Protein AF-A0A3S9MHZ7-F1 (afdb_monomer_lite)

Structure (mmCIF, N/CA/C/O backbone):
data_AF-A0A3S9MHZ7-F1
#
_entry.id   AF-A0A3S9MHZ7-F1
#
loop_
_atom_site.group_PDB
_atom_site.id
_atom_site.type_symbol
_atom_site.label_atom_id
_atom_site.label_alt_id
_atom_site.label_comp_id
_atom_site.label_asym_id
_atom_site.label_entity_id
_atom_site.label_seq_id
_atom_site.pdbx_PDB_ins_code
_atom_site.Cartn_x
_atom_site.Cartn_y
_atom_site.Cartn_z
_atom_site.occupancy
_atom_site.B_iso_or_equiv
_atom_site.auth_seq_id
_atom_site.auth_comp_id
_atom_site.auth_asym_id
_atom_site.auth_atom_id
_atom_site.pdbx_PDB_model_num
ATOM 1 N N . MET A 1 1 ? 27.983 11.071 -11.891 1.00 39.84 1 MET A N 1
ATOM 2 C CA . MET A 1 1 ? 26.564 10.908 -12.270 1.00 39.84 1 MET A CA 1
ATOM 3 C C . MET A 1 1 ? 26.144 9.526 -11.784 1.00 39.84 1 MET A C 1
ATOM 5 O O . MET A 1 1 ? 26.818 8.572 -12.148 1.00 39.84 1 MET A O 1
ATOM 9 N N . ASN A 1 2 ? 25.164 9.414 -10.882 1.00 42.16 2 ASN A N 1
ATOM 10 C CA . ASN A 1 2 ? 24.662 8.108 -10.427 1.00 42.16 2 ASN A CA 1
ATOM 11 C C . ASN A 1 2 ? 23.843 7.455 -11.556 1.00 42.16 2 ASN A C 1
ATOM 13 O O . ASN A 1 2 ? 23.067 8.172 -12.181 1.00 42.16 2 ASN A O 1
ATOM 17 N N . PRO A 1 3 ? 23.938 6.135 -11.797 1.00 48.31 3 PRO A N 1
ATOM 18 C CA . PRO A 1 3 ? 23.184 5.438 -12.846 1.00 48.31 3 PRO A CA 1
ATOM 19 C C . PRO A 1 3 ? 21.697 5.218 -12.491 1.00 48.31 3 PRO A C 1
ATOM 21 O O . PRO A 1 3 ? 21.084 4.262 -12.946 1.00 48.31 3 PRO A O 1
ATOM 24 N N . HIS A 1 4 ? 21.100 6.102 -11.688 1.00 49.22 4 HIS A N 1
ATOM 25 C CA . HIS A 1 4 ? 19.656 6.129 -11.421 1.00 49.22 4 HIS A CA 1
ATOM 26 C C . HIS A 1 4 ? 18.946 7.160 -12.310 1.00 49.22 4 HIS A C 1
ATOM 28 O O . HIS A 1 4 ? 17.926 7.725 -11.925 1.00 49.22 4 HIS A O 1
ATOM 34 N N . ASP A 1 5 ? 19.518 7.440 -13.482 1.00 50.47 5 ASP A N 1
ATOM 35 C CA . ASP A 1 5 ? 18.961 8.373 -14.452 1.00 50.47 5 ASP A CA 1
ATOM 36 C C . ASP A 1 5 ? 18.065 7.609 -15.447 1.00 50.47 5 ASP A C 1
ATOM 38 O O . ASP A 1 5 ? 18.519 7.032 -16.431 1.00 50.47 5 ASP A O 1
ATOM 42 N N . THR A 1 6 ? 16.779 7.550 -15.092 1.00 54.75 6 THR A N 1
ATOM 43 C CA . THR A 1 6 ? 15.671 7.993 -15.961 1.00 54.75 6 THR A CA 1
ATOM 44 C C . THR A 1 6 ? 15.464 7.334 -17.333 1.00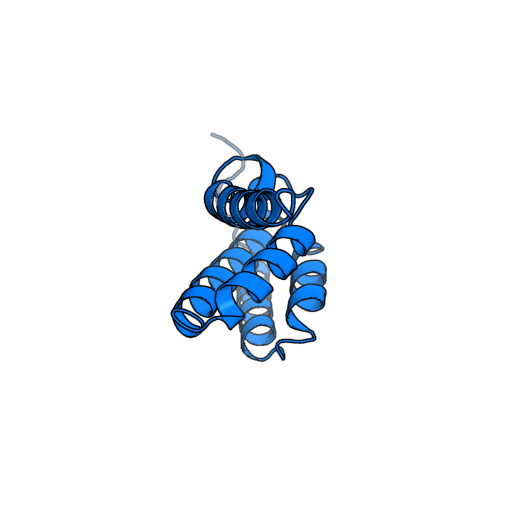 54.75 6 THR A C 1
ATOM 46 O O . THR A 1 6 ? 15.024 7.984 -18.279 1.00 54.75 6 THR A O 1
ATOM 49 N N . LEU A 1 7 ? 15.612 6.016 -17.441 1.00 49.41 7 LEU A N 1
ATOM 50 C CA . LEU A 1 7 ? 14.809 5.259 -18.411 1.00 49.41 7 LEU A CA 1
ATOM 51 C C . LEU A 1 7 ? 13.637 4.633 -17.666 1.00 49.41 7 LEU A C 1
ATOM 53 O O . LEU A 1 7 ? 13.656 3.448 -17.356 1.00 49.41 7 LEU A O 1
ATOM 57 N N . THR A 1 8 ? 12.643 5.457 -17.325 1.00 55.53 8 THR A N 1
ATOM 58 C CA . THR A 1 8 ? 11.343 4.938 -16.907 1.00 55.53 8 THR A CA 1
ATOM 59 C C . THR A 1 8 ? 10.807 4.122 -18.069 1.00 55.53 8 THR A C 1
ATOM 61 O O . THR A 1 8 ? 10.434 4.672 -19.107 1.00 55.53 8 THR A O 1
ATOM 64 N N . ASP A 1 9 ? 10.876 2.804 -17.933 1.00 56.03 9 ASP A N 1
ATOM 65 C CA . ASP A 1 9 ? 10.342 1.893 -18.927 1.00 56.03 9 ASP A CA 1
ATOM 66 C C . ASP A 1 9 ? 8.844 2.224 -19.075 1.00 56.03 9 ASP A C 1
ATOM 68 O O . ASP A 1 9 ? 8.151 2.337 -18.057 1.00 56.03 9 ASP A O 1
ATOM 72 N N . PRO A 1 10 ? 8.30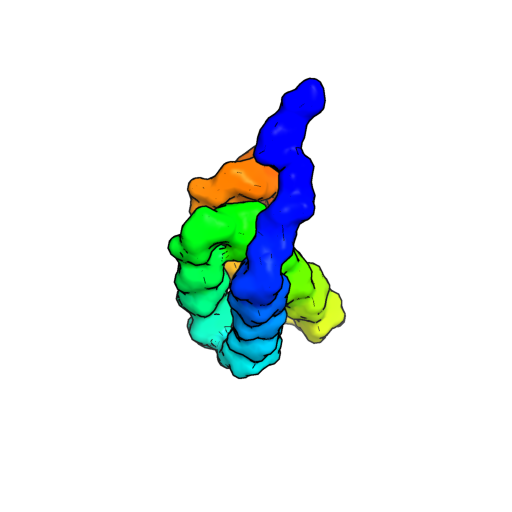3 2.445 -20.285 1.00 61.16 10 PRO A N 1
ATOM 73 C CA . PRO A 1 10 ? 6.862 2.617 -20.458 1.00 61.16 10 PRO A CA 1
ATOM 74 C C . PRO A 1 10 ? 6.058 1.483 -19.794 1.00 61.16 10 PRO A C 1
ATOM 76 O O . PRO A 1 10 ? 4.958 1.732 -19.294 1.00 61.16 10 PRO A O 1
ATOM 79 N N . ASP A 1 11 ? 6.633 0.282 -19.675 1.00 74.31 11 ASP A N 1
ATOM 80 C CA . ASP A 1 11 ? 6.032 -0.834 -18.947 1.00 74.31 11 ASP A CA 1
ATOM 81 C C . ASP A 1 11 ? 5.996 -0.623 -17.424 1.00 74.31 11 ASP A C 1
ATOM 83 O O . ASP A 1 11 ? 5.123 -1.170 -16.750 1.00 74.31 11 ASP A O 1
ATOM 87 N N . GLU A 1 12 ? 6.898 0.172 -16.840 1.00 75.25 12 GLU A N 1
ATOM 88 C CA . GLU A 1 12 ? 6.859 0.542 -15.416 1.00 75.25 12 GLU A CA 1
ATOM 89 C C . GLU A 1 12 ? 5.613 1.376 -15.111 1.00 75.25 12 GLU A C 1
ATOM 91 O O . GLU A 1 12 ? 4.865 1.059 -14.186 1.00 75.25 12 GLU A O 1
ATOM 96 N N . HIS A 1 13 ? 5.333 2.399 -15.922 1.00 80.50 13 HIS A N 1
ATOM 97 C CA . HIS A 1 13 ? 4.144 3.232 -15.746 1.00 80.50 13 HIS A CA 1
ATOM 98 C C . HIS A 1 13 ? 2.846 2.440 -15.932 1.00 80.50 13 HIS A C 1
ATOM 100 O O . HIS A 1 13 ? 1.882 2.657 -15.192 1.00 80.50 13 HIS A O 1
ATOM 106 N N . VAL A 1 14 ? 2.822 1.504 -16.886 1.00 82.88 14 VAL A N 1
ATOM 107 C CA . VAL A 1 14 ? 1.675 0.613 -17.110 1.00 82.88 14 VAL A CA 1
ATOM 108 C C . VAL A 1 14 ? 1.479 -0.331 -15.923 1.00 82.88 14 VAL A C 1
ATOM 110 O O . VAL A 1 14 ? 0.362 -0.434 -15.411 1.00 82.88 14 VAL A O 1
ATOM 113 N N . ARG A 1 15 ? 2.549 -0.964 -15.423 1.00 82.19 15 ARG A N 1
ATOM 114 C CA . ARG A 1 15 ? 2.495 -1.823 -14.226 1.00 82.19 15 ARG A CA 1
ATOM 115 C C . ARG A 1 15 ? 2.065 -1.043 -12.990 1.00 82.19 15 ARG A C 1
ATOM 117 O O . ARG A 1 15 ? 1.195 -1.496 -12.254 1.00 82.19 15 ARG A O 1
ATOM 124 N N . PHE A 1 16 ? 2.592 0.161 -12.799 1.00 80.25 16 PHE A N 1
ATOM 125 C CA . PHE A 1 16 ? 2.206 1.043 -11.703 1.00 80.25 16 PHE A CA 1
ATOM 126 C C . PHE A 1 16 ? 0.718 1.407 -11.753 1.00 80.25 16 PHE A C 1
ATOM 128 O O . PHE A 1 16 ? 0.021 1.327 -10.740 1.00 80.25 16 PHE A O 1
ATOM 135 N N . ALA A 1 17 ? 0.205 1.781 -12.929 1.00 84.50 17 ALA A N 1
ATOM 136 C CA . ALA A 1 17 ? -1.211 2.084 -13.108 1.00 84.50 17 ALA A CA 1
ATOM 137 C C . ALA A 1 17 ? -2.099 0.856 -12.846 1.00 84.50 17 ALA A C 1
ATOM 139 O O . ALA A 1 17 ? -3.128 0.988 -12.182 1.00 84.50 17 ALA A O 1
ATOM 140 N N . ALA A 1 18 ? -1.680 -0.327 -13.306 1.00 86.81 18 ALA A N 1
ATOM 141 C CA . ALA A 1 18 ? -2.382 -1.582 -13.056 1.00 86.81 18 ALA A CA 1
ATOM 142 C C . ALA A 1 18 ? -2.436 -1.918 -11.556 1.00 86.81 18 ALA A C 1
ATOM 144 O O . ALA A 1 18 ? -3.522 -2.162 -11.030 1.00 86.81 18 ALA A O 1
ATOM 145 N N . HIS A 1 19 ? -1.305 -1.826 -10.847 1.00 86.81 19 HIS A N 1
ATOM 146 C CA . HIS A 1 19 ? -1.235 -2.063 -9.399 1.00 86.81 19 HIS A CA 1
ATOM 147 C C . HIS A 1 19 ? -2.136 -1.106 -8.618 1.00 86.81 19 HIS A C 1
ATOM 149 O O . HIS A 1 19 ? -2.850 -1.526 -7.710 1.00 86.81 19 HIS A O 1
ATOM 155 N N . LEU A 1 20 ? -2.161 0.181 -8.980 1.00 86.12 20 LEU A N 1
ATOM 156 C CA . LEU A 1 20 ? -3.047 1.155 -8.335 1.00 86.12 20 LEU A CA 1
ATOM 157 C C . LEU A 1 20 ? -4.528 0.865 -8.574 1.00 86.12 20 LEU A C 1
ATOM 159 O O . LEU A 1 20 ? -5.357 1.122 -7.701 1.00 86.12 20 LEU A O 1
ATOM 163 N N . ASP A 1 21 ? -4.874 0.379 -9.759 1.00 87.19 21 ASP A N 1
ATOM 164 C CA . ASP A 1 21 ? -6.249 0.071 -10.115 1.00 87.19 21 ASP A CA 1
ATOM 165 C C . ASP A 1 21 ? -6.736 -1.221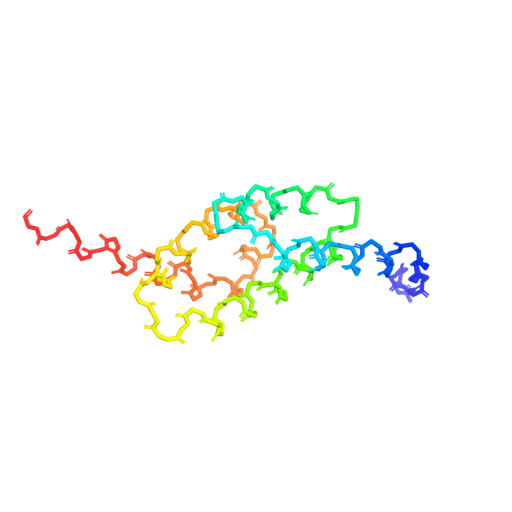 -9.435 1.00 87.19 21 ASP A C 1
ATOM 167 O O . ASP A 1 21 ? -7.862 -1.251 -8.934 1.00 87.19 21 ASP A O 1
ATOM 171 N N . GLU A 1 22 ? -5.872 -2.234 -9.312 1.00 88.06 22 GLU A N 1
ATOM 172 C CA . GLU A 1 22 ? -6.129 -3.461 -8.544 1.00 88.06 22 GLU A CA 1
ATOM 173 C C . GLU A 1 22 ? -6.279 -3.140 -7.047 1.00 88.06 22 GLU A C 1
ATOM 175 O O . GLU A 1 22 ? -7.312 -3.451 -6.450 1.00 88.06 22 GLU A O 1
ATOM 180 N N . LEU A 1 23 ? -5.330 -2.392 -6.463 1.00 87.38 23 LEU A N 1
ATOM 181 C CA . LEU A 1 23 ? -5.385 -1.924 -5.067 1.00 87.38 23 LEU A CA 1
ATOM 182 C C . LEU A 1 23 ? -6.604 -1.037 -4.799 1.00 87.38 23 LEU A C 1
ATOM 184 O O . LEU A 1 23 ? -7.114 -0.973 -3.682 1.00 87.38 23 LEU A O 1
ATOM 188 N N . ARG A 1 24 ? -7.116 -0.346 -5.820 1.00 84.75 24 ARG A N 1
ATOM 189 C CA . ARG A 1 24 ? -8.322 0.464 -5.674 1.00 84.75 24 ARG A CA 1
ATOM 190 C C . ARG A 1 24 ? -9.599 -0.351 -5.572 1.00 84.75 24 ARG A C 1
ATOM 192 O O . ARG A 1 24 ? -10.518 0.108 -4.894 1.00 84.75 24 ARG A O 1
ATOM 199 N N . ARG A 1 25 ? -9.671 -1.485 -6.265 1.00 85.31 25 ARG A N 1
ATOM 200 C CA . ARG A 1 25 ? -10.872 -2.329 -6.332 1.00 85.31 25 ARG A CA 1
ATOM 201 C C . ARG A 1 25 ? -10.872 -3.472 -5.329 1.00 85.31 25 ARG A C 1
ATOM 203 O O . ARG A 1 25 ? -11.915 -4.092 -5.153 1.00 85.31 25 ARG A O 1
ATOM 210 N N . VAL A 1 26 ? -9.727 -3.757 -4.715 1.00 85.94 26 VAL A N 1
ATOM 211 C CA . VAL A 1 26 ? -9.592 -4.847 -3.755 1.00 85.94 26 VAL A CA 1
ATOM 212 C C . VAL A 1 26 ? -10.564 -4.686 -2.588 1.00 85.94 26 VAL A C 1
ATOM 214 O O . VAL A 1 26 ? -10.756 -3.587 -2.061 1.00 85.94 26 VAL A O 1
ATOM 217 N N . ALA A 1 27 ? -11.185 -5.798 -2.205 1.00 79.81 27 ALA A N 1
ATOM 218 C CA . ALA A 1 27 ? -11.977 -5.869 -0.992 1.00 79.81 27 ALA A CA 1
ATOM 219 C C . ALA A 1 27 ? -11.058 -5.826 0.235 1.00 79.81 27 ALA A C 1
ATOM 221 O O . ALA A 1 27 ? -9.928 -6.306 0.198 1.00 79.81 27 ALA A O 1
ATOM 222 N N . ASP A 1 28 ? -11.570 -5.303 1.342 1.00 75.38 28 ASP A N 1
ATOM 223 C CA . ASP A 1 28 ? -10.838 -5.129 2.602 1.00 75.38 28 ASP A CA 1
ATOM 224 C C . ASP A 1 28 ? -10.155 -6.418 3.094 1.00 75.38 28 ASP A C 1
ATOM 226 O O . ASP A 1 28 ? -9.071 -6.371 3.672 1.00 75.38 28 ASP A O 1
ATOM 230 N N . VAL A 1 29 ? -10.779 -7.574 2.839 1.00 75.56 29 VAL A N 1
ATOM 231 C CA . VAL A 1 29 ? -10.262 -8.898 3.218 1.00 75.56 29 VAL A CA 1
ATOM 232 C C . VAL A 1 29 ? -9.049 -9.328 2.384 1.00 75.56 29 VAL A C 1
ATOM 234 O O . VAL A 1 29 ? -8.137 -9.946 2.925 1.00 75.56 29 VAL A O 1
ATOM 237 N N . ASP A 1 30 ? -9.000 -8.945 1.107 1.00 83.50 30 ASP A N 1
ATOM 238 C CA . ASP A 1 30 ? -7.939 -9.325 0.164 1.00 83.50 30 ASP A CA 1
ATOM 239 C C . ASP A 1 30 ? -6.847 -8.243 0.046 1.00 83.50 30 ASP A C 1
ATOM 241 O O . ASP A 1 30 ? -5.797 -8.464 -0.561 1.00 83.50 30 ASP A O 1
ATOM 245 N N . GLU A 1 31 ? -7.076 -7.061 0.634 1.00 82.50 31 GLU A N 1
ATOM 246 C CA . GLU A 1 31 ? -6.195 -5.890 0.550 1.00 82.50 31 GLU A CA 1
ATOM 247 C C . GLU A 1 31 ? -4.760 -6.227 0.970 1.00 82.50 31 GLU A C 1
ATOM 249 O O . GLU A 1 31 ? -3.795 -5.866 0.294 1.00 82.50 31 GLU A O 1
ATOM 254 N N . VAL A 1 32 ? -4.616 -6.960 2.072 1.00 81.19 32 VAL A N 1
ATOM 255 C CA . VAL A 1 32 ? -3.318 -7.313 2.651 1.00 81.19 32 VAL A CA 1
ATOM 256 C C . VAL A 1 32 ? -2.531 -8.270 1.750 1.00 81.19 32 VAL A C 1
ATOM 258 O O . VAL A 1 32 ? -1.320 -8.099 1.576 1.00 81.19 32 VAL A O 1
ATOM 261 N N . ASP A 1 33 ? -3.193 -9.259 1.157 1.00 84.94 33 ASP A N 1
ATOM 262 C CA . ASP A 1 33 ? -2.531 -10.230 0.285 1.00 84.94 33 ASP A CA 1
ATOM 263 C C . ASP A 1 33 ? -2.179 -9.619 -1.070 1.00 84.94 33 ASP A C 1
ATOM 265 O O . ASP A 1 33 ? -1.094 -9.874 -1.603 1.00 84.94 33 ASP A O 1
ATOM 269 N N . LEU A 1 34 ? -3.018 -8.711 -1.572 1.00 87.56 34 LEU A N 1
ATOM 270 C CA . LEU A 1 34 ? -2.686 -7.921 -2.747 1.00 87.56 34 LEU A CA 1
ATOM 271 C C . LEU A 1 34 ? -1.480 -7.008 -2.493 1.00 87.56 34 LEU A C 1
ATOM 273 O O . LEU A 1 34 ? -0.562 -6.981 -3.309 1.00 87.56 34 LEU A O 1
ATOM 277 N N . VAL A 1 35 ? -1.414 -6.322 -1.346 1.00 85.75 35 VAL A N 1
ATOM 278 C CA . VAL A 1 35 ? -0.241 -5.511 -0.971 1.00 85.75 35 VAL A CA 1
ATOM 279 C C . VAL A 1 35 ? 1.031 -6.363 -0.953 1.00 85.75 35 VAL A C 1
ATOM 281 O O . VAL A 1 35 ? 2.055 -5.948 -1.497 1.00 85.75 35 VAL A O 1
ATOM 284 N N . ARG A 1 36 ? 0.981 -7.579 -0.392 1.00 84.88 36 ARG A N 1
ATOM 285 C CA . ARG A 1 36 ? 2.128 -8.504 -0.409 1.00 84.88 36 ARG A CA 1
ATOM 286 C C . ARG A 1 36 ? 2.540 -8.876 -1.827 1.00 84.88 36 ARG A C 1
ATOM 288 O O . ARG A 1 36 ? 3.735 -8.873 -2.107 1.00 84.88 36 ARG A O 1
ATOM 295 N N . ARG A 1 37 ? 1.577 -9.161 -2.706 1.00 87.62 37 ARG A N 1
ATOM 296 C CA . ARG A 1 37 ? 1.821 -9.496 -4.115 1.00 87.62 37 ARG A CA 1
ATOM 297 C C . ARG A 1 37 ? 2.453 -8.330 -4.874 1.00 87.62 37 ARG A C 1
ATOM 299 O O . ARG A 1 37 ? 3.459 -8.538 -5.542 1.00 87.62 37 ARG A O 1
ATOM 306 N N . VAL A 1 38 ? 1.942 -7.109 -4.720 1.00 87.12 38 VAL A N 1
ATOM 307 C CA . VAL A 1 38 ? 2.529 -5.905 -5.339 1.00 87.12 38 VAL A CA 1
ATOM 308 C C . VAL A 1 38 ? 3.976 -5.714 -4.875 1.00 87.12 38 VAL A C 1
ATOM 310 O O . VAL A 1 38 ? 4.853 -5.435 -5.682 1.00 87.12 38 VAL A O 1
ATOM 313 N N . LEU A 1 39 ? 4.270 -5.967 -3.595 1.00 83.75 39 LEU A N 1
ATOM 314 C CA . LEU A 1 39 ? 5.631 -5.899 -3.044 1.00 83.75 39 LEU A CA 1
ATOM 315 C C . LEU A 1 39 ? 6.584 -7.010 -3.528 1.00 83.75 39 LEU A C 1
ATOM 317 O O . LEU A 1 39 ? 7.748 -7.001 -3.123 1.00 83.75 39 LEU A O 1
ATOM 321 N N . THR A 1 40 ? 6.119 -7.962 -4.344 1.00 85.75 40 THR A N 1
ATOM 322 C CA . THR A 1 40 ? 6.976 -8.944 -5.037 1.00 85.75 40 THR A CA 1
ATOM 323 C C . THR A 1 40 ? 7.348 -8.527 -6.461 1.00 85.75 40 THR A C 1
ATOM 325 O O . THR A 1 40 ? 8.077 -9.264 -7.123 1.00 85.75 40 THR A O 1
ATOM 328 N N . ASP A 1 41 ? 6.874 -7.367 -6.938 1.00 84.88 41 ASP A N 1
ATOM 329 C CA . ASP A 1 41 ? 7.239 -6.839 -8.256 1.00 84.88 41 ASP A CA 1
ATOM 330 C C . ASP A 1 41 ? 8.767 -6.652 -8.365 1.00 84.88 41 ASP A C 1
ATOM 332 O O . ASP A 1 41 ? 9.411 -6.255 -7.385 1.00 84.88 41 ASP A O 1
ATOM 336 N N . PRO A 1 42 ? 9.366 -6.936 -9.538 1.00 79.56 42 PRO A N 1
ATOM 337 C CA . PRO A 1 42 ? 10.799 -6.757 -9.761 1.00 79.56 42 PRO A CA 1
ATOM 338 C C . PRO A 1 42 ? 11.280 -5.314 -9.569 1.00 79.56 42 PRO A C 1
ATOM 340 O O . PRO A 1 42 ? 12.473 -5.122 -9.336 1.00 79.56 42 PRO A O 1
ATOM 343 N N . ASP A 1 43 ? 10.394 -4.315 -9.649 1.00 81.56 43 ASP A N 1
ATOM 344 C CA . ASP A 1 43 ? 10.713 -2.937 -9.284 1.00 81.56 43 ASP A CA 1
ATOM 345 C C . ASP A 1 43 ? 10.251 -2.617 -7.845 1.00 81.56 43 ASP A C 1
ATOM 347 O O . ASP A 1 43 ? 9.084 -2.271 -7.610 1.00 81.56 43 ASP A O 1
ATOM 351 N N . PRO A 1 44 ? 11.162 -2.676 -6.852 1.00 78.00 44 PRO A N 1
ATOM 352 C CA . PRO A 1 44 ? 10.813 -2.409 -5.465 1.00 78.00 44 PRO A CA 1
ATOM 353 C C . PRO A 1 44 ? 10.451 -0.940 -5.215 1.00 78.00 44 PRO A C 1
ATOM 355 O O . PRO A 1 44 ? 9.704 -0.665 -4.278 1.00 78.00 44 PRO A O 1
ATOM 358 N N . THR A 1 45 ? 10.957 0.006 -6.009 1.00 81.50 45 THR A N 1
ATOM 359 C CA . THR A 1 45 ? 10.686 1.442 -5.836 1.00 81.50 45 THR A CA 1
ATOM 360 C C . THR A 1 45 ? 9.268 1.771 -6.293 1.00 81.50 45 THR A C 1
ATOM 362 O O . THR A 1 45 ? 8.512 2.446 -5.580 1.00 81.50 45 THR A O 1
ATOM 365 N N . MET A 1 46 ? 8.882 1.240 -7.452 1.00 84.00 46 MET A N 1
ATOM 366 C CA . MET A 1 46 ? 7.541 1.372 -8.012 1.00 84.00 46 MET A CA 1
ATOM 367 C C . MET A 1 46 ? 6.504 0.681 -7.118 1.00 84.00 46 MET A C 1
ATOM 369 O O . MET A 1 46 ? 5.520 1.311 -6.713 1.00 84.00 46 MET A O 1
ATOM 373 N N . ALA A 1 47 ? 6.770 -0.562 -6.704 1.00 84.81 47 ALA A N 1
ATOM 374 C CA . ALA A 1 47 ? 5.888 -1.318 -5.817 1.00 84.81 47 ALA A CA 1
ATOM 375 C C . ALA A 1 47 ? 5.644 -0.610 -4.478 1.00 84.81 47 ALA A C 1
ATOM 377 O O . ALA A 1 47 ? 4.504 -0.480 -4.027 1.00 84.81 47 ALA A O 1
ATOM 378 N N . GLN A 1 48 ? 6.707 -0.102 -3.846 1.00 83.88 48 GLN A N 1
ATOM 379 C CA . GLN A 1 48 ? 6.594 0.649 -2.594 1.00 83.88 48 GLN A CA 1
ATOM 380 C C . GLN A 1 48 ? 5.764 1.921 -2.767 1.00 83.88 48 GLN A C 1
ATOM 382 O O . GLN A 1 48 ? 4.921 2.223 -1.922 1.00 83.88 48 GLN A O 1
ATOM 387 N N . SER A 1 49 ? 5.961 2.646 -3.869 1.00 84.00 49 SER A N 1
ATOM 388 C CA . SER A 1 49 ? 5.217 3.876 -4.152 1.00 84.00 49 SER A CA 1
ATOM 389 C C . SER A 1 49 ? 3.728 3.606 -4.384 1.00 84.00 49 SER A C 1
ATOM 391 O O . SER A 1 49 ? 2.884 4.367 -3.906 1.00 84.00 49 SER A O 1
ATOM 393 N N . ALA A 1 50 ? 3.389 2.506 -5.067 1.00 87.31 50 ALA A N 1
ATOM 394 C CA . ALA A 1 50 ? 2.004 2.104 -5.305 1.00 87.31 50 ALA A CA 1
ATOM 395 C C . ALA A 1 50 ? 1.293 1.762 -3.989 1.00 87.31 50 ALA A C 1
ATOM 397 O O . ALA A 1 50 ? 0.198 2.265 -3.723 1.00 87.31 50 ALA A O 1
ATOM 398 N N . VAL A 1 51 ? 1.955 0.972 -3.136 1.00 87.19 51 VAL A N 1
ATOM 399 C CA . VAL A 1 51 ? 1.436 0.597 -1.817 1.00 87.19 51 VAL A CA 1
ATOM 400 C C . VAL A 1 51 ? 1.261 1.830 -0.936 1.00 87.19 51 VAL A C 1
ATOM 402 O O . VAL A 1 51 ? 0.167 2.039 -0.424 1.00 87.19 51 VAL A O 1
ATOM 405 N N . LEU A 1 52 ? 2.275 2.693 -0.802 1.00 83.94 52 LEU A N 1
ATOM 406 C CA . LEU A 1 52 ? 2.174 3.911 0.015 1.00 83.94 52 LEU A CA 1
ATOM 407 C C . LEU A 1 52 ? 1.005 4.798 -0.423 1.00 83.94 52 LEU A C 1
ATOM 409 O O . LEU A 1 52 ? 0.194 5.202 0.409 1.00 83.94 52 LEU A O 1
ATOM 413 N N . ARG A 1 53 ? 0.860 5.031 -1.732 1.00 86.06 53 ARG A N 1
ATOM 414 C CA . ARG A 1 53 ? -0.231 5.855 -2.264 1.00 86.06 53 ARG A CA 1
ATOM 415 C C . ARG A 1 53 ? -1.608 5.255 -1.988 1.00 86.06 53 ARG A C 1
ATOM 417 O O . ARG A 1 53 ? -2.563 5.991 -1.735 1.00 86.06 53 ARG A O 1
ATOM 424 N N . HIS A 1 54 ? -1.725 3.932 -2.046 1.00 88.19 54 HIS A N 1
ATOM 425 C CA . HIS A 1 54 ? -2.957 3.243 -1.679 1.00 88.19 54 HIS A CA 1
ATOM 426 C C . HIS A 1 54 ? -3.270 3.398 -0.187 1.00 88.19 54 HIS A C 1
ATOM 428 O O . HIS A 1 54 ? -4.392 3.778 0.150 1.00 88.19 54 HIS A O 1
ATOM 434 N N . LEU A 1 55 ? -2.279 3.191 0.686 1.00 84.62 55 LEU A N 1
ATOM 435 C CA . LEU A 1 55 ? -2.446 3.327 2.134 1.00 84.62 55 LEU A CA 1
ATOM 436 C C . LEU A 1 55 ? -2.856 4.747 2.537 1.00 84.62 55 LEU A C 1
ATOM 438 O O . LEU A 1 55 ? -3.796 4.898 3.312 1.00 84.62 55 LEU A O 1
ATOM 442 N N . ASP A 1 56 ? -2.227 5.780 1.974 1.00 84.19 56 ASP A N 1
ATOM 443 C CA . ASP A 1 56 ? -2.577 7.179 2.256 1.00 84.19 56 ASP A CA 1
ATOM 444 C C . ASP A 1 56 ? -4.036 7.487 1.881 1.00 84.19 56 ASP A C 1
ATOM 446 O O . ASP A 1 56 ? -4.778 8.114 2.641 1.00 84.19 56 ASP A O 1
ATOM 450 N N . ARG A 1 57 ? -4.488 6.994 0.721 1.00 84.56 57 ARG A N 1
ATOM 451 C CA . ARG A 1 57 ? -5.875 7.157 0.265 1.00 84.56 57 ARG A CA 1
ATOM 452 C C . ARG A 1 57 ? -6.862 6.405 1.156 1.00 84.56 57 ARG A C 1
ATOM 454 O O . ARG A 1 57 ? -7.928 6.930 1.470 1.00 84.56 57 ARG A O 1
ATOM 461 N N . ARG A 1 58 ? -6.528 5.173 1.543 1.00 83.81 58 ARG A N 1
ATOM 462 C CA . ARG A 1 58 ? -7.373 4.326 2.391 1.00 83.81 58 ARG A CA 1
ATOM 463 C C . ARG A 1 58 ? -7.486 4.902 3.804 1.00 83.81 58 ARG A C 1
ATOM 465 O O . ARG A 1 58 ? -8.587 4.979 4.336 1.00 83.81 58 ARG A O 1
ATOM 472 N N . ALA A 1 59 ? -6.385 5.411 4.355 1.00 82.25 59 ALA A N 1
ATOM 473 C CA . ALA A 1 59 ? -6.362 6.132 5.623 1.00 82.25 59 ALA A CA 1
ATOM 474 C C . ALA A 1 59 ? -7.281 7.364 5.603 1.00 82.25 59 ALA A C 1
ATOM 476 O O . ALA A 1 59 ? -8.034 7.581 6.550 1.00 82.25 59 ALA A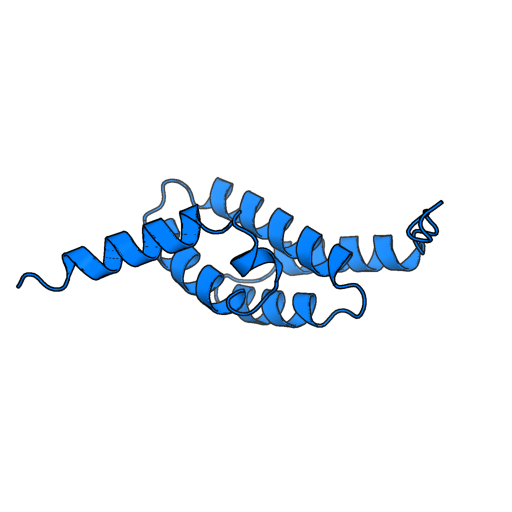 O 1
ATOM 477 N N . ALA A 1 60 ? -7.266 8.139 4.513 1.00 82.62 60 ALA A N 1
ATOM 478 C CA . ALA A 1 60 ? -8.146 9.296 4.354 1.00 82.62 60 ALA A CA 1
ATOM 479 C C . ALA A 1 60 ? -9.637 8.918 4.269 1.00 82.62 60 ALA A C 1
ATOM 481 O O . ALA A 1 60 ? -10.476 9.691 4.718 1.00 82.62 60 ALA A O 1
ATOM 482 N N . GLY A 1 61 ? -9.967 7.749 3.708 1.00 80.00 61 GLY A N 1
ATOM 483 C CA . GLY A 1 61 ? -11.347 7.254 3.622 1.00 80.00 61 GLY A CA 1
ATOM 484 C C . GLY A 1 61 ? -11.854 6.574 4.897 1.00 80.00 61 GLY A C 1
ATOM 485 O O . GLY A 1 61 ? -13.051 6.598 5.159 1.00 80.00 61 GLY A O 1
ATOM 486 N N . LEU A 1 62 ? -10.952 5.979 5.683 1.00 78.62 62 LEU A N 1
ATOM 487 C CA . LEU A 1 62 ? -11.277 5.309 6.943 1.00 78.62 62 LEU A CA 1
ATOM 488 C C . LEU A 1 62 ? -11.257 6.254 8.140 1.00 78.62 62 LEU A C 1
ATOM 490 O O . LEU A 1 62 ? -11.874 5.940 9.140 1.00 78.62 62 LEU A O 1
ATOM 494 N N . CYS A 1 63 ? -10.567 7.391 8.097 1.00 70.19 63 CYS A N 1
ATOM 495 C CA . CYS A 1 63 ? -10.633 8.357 9.191 1.00 70.19 63 CYS A CA 1
ATOM 496 C C . CYS A 1 63 ? -11.980 9.109 9.142 1.00 70.19 63 CYS A C 1
ATOM 498 O O . CYS A 1 63 ? -12.299 9.669 8.091 1.00 70.19 63 CYS A O 1
ATOM 500 N N . PRO A 1 64 ? -12.768 9.184 10.236 1.00 66.12 64 PRO A N 1
ATOM 501 C CA . PRO A 1 64 ? -12.440 8.837 11.628 1.00 66.12 64 PRO A CA 1
ATOM 502 C C . PRO A 1 64 ? -13.055 7.516 12.146 1.00 66.12 64 PRO A C 1
ATOM 504 O O . PRO A 1 64 ? -13.256 7.364 13.350 1.00 66.12 64 PRO A O 1
ATOM 507 N N . ASP A 1 65 ? -13.391 6.573 11.270 1.00 77.50 65 ASP A N 1
ATOM 508 C CA . ASP A 1 65 ? -13.978 5.279 11.623 1.00 77.50 65 ASP A CA 1
ATOM 509 C C . ASP A 1 65 ? -13.069 4.474 12.583 1.00 77.50 65 ASP A C 1
ATOM 511 O O . ASP A 1 65 ? -11.858 4.371 12.355 1.00 77.50 65 ASP A O 1
ATOM 515 N N . PRO A 1 66 ? -13.611 3.858 13.651 1.00 74.69 66 PRO A N 1
ATOM 516 C CA . PRO A 1 66 ? -12.850 2.981 14.548 1.00 74.69 66 PRO A CA 1
ATOM 517 C C . PRO A 1 66 ? -12.189 1.780 13.843 1.00 74.69 66 PRO A C 1
ATOM 519 O O . PRO A 1 66 ? -11.208 1.233 14.357 1.00 74.69 66 PRO A O 1
ATOM 522 N N . ALA A 1 67 ? -12.655 1.392 12.652 1.00 76.38 67 ALA A N 1
ATOM 523 C CA . ALA A 1 67 ? -11.996 0.410 11.793 1.00 76.38 67 ALA A CA 1
ATOM 524 C C . ALA A 1 67 ? -10.578 0.838 11.369 1.00 76.38 67 ALA A C 1
ATOM 526 O O . ALA A 1 67 ? -9.749 -0.021 11.057 1.00 76.38 67 ALA A O 1
ATOM 527 N N . TYR A 1 68 ? -10.262 2.138 11.424 1.00 75.06 68 TYR A N 1
ATOM 528 C CA . TYR A 1 68 ? -8.940 2.677 11.118 1.00 75.06 68 TYR A CA 1
ATOM 529 C C . TYR A 1 68 ? -7.835 2.027 11.961 1.00 75.06 68 TYR A C 1
ATOM 531 O O . TYR A 1 68 ? -6.824 1.597 11.413 1.00 75.06 68 TYR A O 1
ATOM 539 N N . GLU A 1 69 ? -8.016 1.870 13.277 1.00 75.19 69 GLU A N 1
ATOM 540 C CA . GLU A 1 69 ? -6.971 1.273 14.125 1.00 75.19 69 GLU A CA 1
ATOM 541 C C . GLU A 1 69 ? -6.736 -0.215 13.831 1.00 75.19 69 GLU A C 1
ATOM 543 O O . GLU A 1 69 ? -5.604 -0.705 13.897 1.00 75.19 69 GLU A O 1
ATOM 548 N N . ALA A 1 70 ? -7.807 -0.958 13.539 1.00 79.31 70 ALA A N 1
ATOM 549 C CA . ALA A 1 70 ? -7.713 -2.368 13.172 1.00 79.31 70 ALA A CA 1
ATOM 550 C C . ALA A 1 70 ? -6.982 -2.531 11.831 1.00 79.31 70 ALA A C 1
ATOM 552 O O . ALA A 1 70 ? -6.061 -3.344 11.725 1.00 79.31 70 ALA A O 1
ATOM 553 N N . TRP A 1 71 ? -7.326 -1.692 10.852 1.00 83.69 71 TRP A N 1
ATOM 554 C CA . TRP A 1 71 ? -6.676 -1.646 9.546 1.00 83.69 71 TRP A CA 1
ATOM 555 C C . TRP A 1 71 ? -5.194 -1.260 9.649 1.00 83.69 71 TRP A C 1
ATOM 557 O O . TRP A 1 71 ? -4.344 -1.954 9.093 1.00 83.69 71 TRP A O 1
ATOM 567 N N . VAL A 1 72 ? -4.846 -0.233 10.436 1.00 81.88 72 VAL A N 1
ATOM 568 C CA . VAL A 1 72 ? -3.448 0.173 10.664 1.00 81.88 72 VAL A CA 1
ATOM 569 C C . VAL A 1 72 ? -2.615 -0.997 11.206 1.00 81.88 72 VAL A C 1
ATOM 571 O O . VAL A 1 72 ? -1.512 -1.238 10.713 1.00 81.88 72 VAL A O 1
ATOM 574 N N . ARG A 1 73 ? -3.134 -1.763 12.178 1.00 78.56 73 ARG A N 1
ATOM 575 C CA . ARG A 1 73 ? -2.436 -2.935 12.745 1.00 78.56 73 ARG A CA 1
ATOM 576 C C . ARG A 1 73 ? -2.240 -4.069 11.738 1.00 78.56 73 ARG A C 1
ATOM 578 O O . ARG A 1 73 ? -1.168 -4.679 11.728 1.00 78.56 73 ARG A O 1
ATOM 585 N N . ALA A 1 74 ? -3.248 -4.375 10.923 1.00 79.75 74 ALA A N 1
ATOM 586 C CA . ALA A 1 74 ? -3.165 -5.430 9.910 1.00 79.75 74 ALA A CA 1
ATOM 587 C C . ALA A 1 74 ? -2.169 -5.059 8.798 1.00 79.75 74 ALA A C 1
ATOM 589 O O . ALA A 1 74 ? -1.269 -5.832 8.466 1.00 79.75 74 ALA A O 1
ATOM 590 N N . THR A 1 75 ? -2.265 -3.828 8.300 1.00 78.81 75 THR A N 1
ATOM 591 C CA . THR A 1 75 ? -1.380 -3.286 7.267 1.00 78.81 75 THR A CA 1
ATOM 592 C C . THR A 1 75 ? 0.064 -3.180 7.749 1.00 78.81 75 THR A C 1
ATOM 594 O O . THR A 1 75 ? 0.979 -3.560 7.019 1.00 78.81 75 THR A O 1
ATOM 597 N N . ALA A 1 76 ? 0.296 -2.724 8.986 1.00 79.44 76 ALA A N 1
ATOM 598 C CA . ALA A 1 76 ? 1.638 -2.644 9.561 1.00 79.44 76 ALA A CA 1
ATOM 599 C C . ALA A 1 76 ? 2.337 -4.010 9.559 1.00 79.44 76 ALA A C 1
ATOM 601 O O . ALA A 1 76 ? 3.479 -4.105 9.126 1.00 79.44 76 ALA A O 1
ATOM 602 N N . GLN A 1 77 ? 1.637 -5.075 9.964 1.00 76.69 77 GLN A N 1
ATOM 603 C CA . GLN A 1 77 ? 2.168 -6.442 9.924 1.00 76.69 77 GLN A CA 1
ATOM 604 C C . GLN A 1 77 ? 2.479 -6.916 8.501 1.00 76.69 77 GLN A C 1
ATOM 606 O O . GLN A 1 77 ? 3.455 -7.635 8.300 1.00 76.69 77 GLN A O 1
ATOM 611 N N . ALA A 1 78 ? 1.681 -6.511 7.512 1.00 75.56 78 ALA A N 1
ATOM 612 C CA . ALA A 1 78 ? 1.895 -6.881 6.116 1.00 75.56 78 ALA A CA 1
ATOM 613 C C . ALA A 1 78 ? 3.168 -6.262 5.521 1.00 75.56 78 ALA A C 1
ATOM 615 O O . ALA A 1 78 ? 3.828 -6.892 4.695 1.00 75.56 78 ALA A O 1
ATOM 616 N N . VAL A 1 79 ? 3.515 -5.045 5.953 1.00 75.56 79 VAL A N 1
ATOM 617 C CA . VAL A 1 79 ? 4.697 -4.308 5.476 1.00 75.56 79 VAL A CA 1
ATOM 618 C C . VAL A 1 79 ? 5.918 -4.443 6.397 1.00 75.56 79 VAL A C 1
ATOM 620 O O . VAL A 1 79 ? 7.011 -4.004 6.031 1.00 75.56 79 VAL A O 1
ATOM 623 N N . SER A 1 80 ? 5.762 -5.060 7.574 1.00 72.56 80 SER A N 1
ATOM 624 C CA . SER A 1 80 ? 6.858 -5.385 8.494 1.00 72.56 80 SER A CA 1
ATOM 625 C C . SER A 1 80 ? 7.947 -6.209 7.798 1.00 72.56 80 SER A C 1
ATOM 627 O O . SER A 1 80 ? 7.665 -7.116 7.016 1.00 72.56 80 SER A O 1
ATOM 629 N N . GLY A 1 81 ? 9.215 -5.890 8.073 1.00 67.88 81 GLY A N 1
ATOM 630 C CA . GLY A 1 81 ? 10.363 -6.552 7.439 1.00 67.88 81 GLY A CA 1
ATOM 631 C C . GLY A 1 81 ? 10.703 -6.032 6.038 1.00 67.88 81 GLY A C 1
ATOM 632 O O . GLY A 1 81 ? 11.531 -6.627 5.350 1.00 67.88 81 GLY A O 1
ATOM 633 N N . ARG A 1 82 ? 10.084 -4.932 5.587 1.00 70.50 82 ARG A N 1
ATOM 634 C CA . ARG A 1 82 ? 10.512 -4.198 4.387 1.00 70.50 82 ARG A CA 1
ATOM 635 C C . ARG A 1 82 ? 11.364 -2.980 4.760 1.00 70.50 82 ARG A C 1
ATOM 637 O O . ARG A 1 82 ? 11.083 -2.326 5.764 1.00 70.50 82 ARG A O 1
ATOM 644 N N . PRO A 1 83 ? 12.370 -2.619 3.941 1.00 63.84 83 PRO A N 1
ATOM 645 C CA . PRO A 1 83 ? 13.329 -1.563 4.279 1.00 63.84 83 PRO A CA 1
ATOM 646 C C . PRO A 1 83 ? 12.669 -0.195 4.520 1.00 63.84 83 PRO A C 1
ATOM 648 O O . PRO A 1 83 ? 13.110 0.554 5.388 1.00 63.84 83 PRO A O 1
ATOM 651 N N . PHE A 1 84 ? 11.561 0.114 3.838 1.00 62.72 84 PHE A N 1
ATOM 652 C CA . PHE A 1 84 ? 10.817 1.362 4.051 1.00 62.72 84 PHE A CA 1
ATOM 653 C C . PHE A 1 84 ? 10.045 1.409 5.382 1.00 62.72 84 PHE A C 1
ATOM 655 O O . PHE A 1 84 ? 9.787 2.496 5.901 1.00 62.72 84 PHE A O 1
ATOM 662 N N . ALA A 1 85 ? 9.693 0.253 5.956 1.00 59.44 85 ALA A N 1
ATOM 663 C CA . ALA A 1 85 ? 9.046 0.171 7.263 1.00 59.44 85 ALA A CA 1
ATOM 664 C C . ALA A 1 85 ? 10.045 0.412 8.409 1.00 59.44 85 ALA A C 1
ATOM 666 O O . ALA A 1 85 ? 9.669 0.973 9.438 1.00 59.44 85 ALA A O 1
ATOM 667 N N . GLU A 1 86 ? 11.320 0.062 8.205 1.00 57.19 86 GLU A N 1
ATOM 668 C CA . GLU A 1 86 ? 12.413 0.309 9.156 1.00 57.19 86 GLU A CA 1
ATOM 669 C C . GLU A 1 86 ? 13.015 1.722 9.028 1.00 57.19 86 GLU A C 1
ATOM 671 O O . GLU A 1 86 ? 13.456 2.300 10.019 1.00 57.19 86 GLU A O 1
ATOM 676 N N . ALA A 1 87 ? 12.956 2.339 7.841 1.00 57.41 87 ALA A N 1
ATOM 677 C CA . ALA A 1 87 ? 13.543 3.657 7.556 1.00 57.41 87 ALA A CA 1
ATOM 678 C C . ALA A 1 87 ? 12.799 4.872 8.169 1.00 57.41 87 ALA A C 1
ATOM 680 O O . ALA A 1 87 ? 13.149 6.021 7.906 1.00 57.41 87 ALA A O 1
ATOM 681 N N . GLY A 1 88 ? 11.794 4.663 9.027 1.00 48.44 88 GLY A N 1
ATOM 682 C CA . GLY A 1 88 ? 11.332 5.699 9.962 1.00 48.44 88 GLY A CA 1
ATOM 683 C C . GLY A 1 88 ? 10.074 6.497 9.592 1.00 48.44 88 GLY A C 1
ATOM 684 O O . GLY A 1 88 ? 9.602 7.254 10.441 1.00 48.44 88 GLY A O 1
ATOM 685 N N . ARG A 1 89 ? 9.447 6.307 8.419 1.00 50.09 89 ARG A N 1
ATOM 686 C CA . ARG A 1 89 ? 8.131 6.937 8.125 1.00 50.09 89 ARG A CA 1
ATOM 687 C C . ARG A 1 89 ? 6.939 6.192 8.729 1.00 50.09 89 ARG A C 1
ATOM 689 O O . ARG A 1 89 ? 5.974 6.828 9.142 1.00 50.09 89 ARG A O 1
ATOM 696 N N . THR A 1 90 ? 7.041 4.877 8.905 1.00 52.75 90 THR A N 1
ATOM 697 C CA . THR A 1 90 ? 6.021 4.040 9.572 1.00 52.75 90 THR A CA 1
ATOM 698 C C . THR A 1 90 ? 6.170 4.055 11.098 1.00 52.75 90 THR A C 1
ATOM 700 O O . THR A 1 90 ? 5.490 3.317 11.807 1.00 52.75 90 THR A O 1
ATOM 703 N N . LYS A 1 91 ? 7.027 4.929 11.651 1.00 50.69 91 LYS A N 1
ATOM 704 C CA . LYS A 1 91 ? 7.192 5.054 13.103 1.00 50.69 91 LYS A CA 1
ATOM 705 C C . LYS A 1 91 ? 5.887 5.484 13.772 1.00 50.69 91 LYS A C 1
ATOM 707 O O . LYS A 1 91 ? 5.579 4.972 14.834 1.00 50.69 91 LYS A O 1
ATOM 712 N N . ARG A 1 92 ? 5.080 6.345 13.138 1.00 51.38 92 ARG A N 1
ATOM 713 C CA . ARG A 1 92 ? 3.759 6.745 13.667 1.00 51.38 92 ARG A CA 1
ATOM 714 C C . ARG A 1 92 ? 2.767 5.583 13.724 1.00 51.38 92 ARG A C 1
ATOM 716 O O . ARG A 1 92 ? 2.120 5.407 14.744 1.00 51.38 92 ARG A O 1
ATOM 723 N N . ILE A 1 93 ? 2.714 4.765 12.675 1.00 56.19 93 ILE A N 1
ATOM 724 C CA . ILE A 1 93 ? 1.849 3.579 12.600 1.00 56.19 93 ILE A CA 1
ATOM 725 C C . ILE A 1 93 ? 2.263 2.523 13.643 1.00 56.19 93 ILE A C 1
ATOM 727 O O . ILE A 1 93 ? 1.406 1.983 14.339 1.00 56.19 93 ILE A O 1
ATOM 731 N N . ARG A 1 94 ? 3.574 2.289 13.822 1.00 55.31 94 ARG A N 1
ATOM 732 C CA . ARG A 1 94 ? 4.112 1.401 14.869 1.00 55.31 94 ARG A CA 1
ATOM 733 C C . ARG A 1 94 ? 3.820 1.930 16.281 1.00 55.31 94 ARG A C 1
ATOM 735 O O . ARG A 1 94 ? 3.326 1.174 17.105 1.00 55.31 94 ARG A O 1
ATOM 742 N N . ASN A 1 95 ? 4.019 3.228 16.528 1.00 53.66 95 ASN A N 1
ATOM 743 C CA . ASN A 1 95 ? 3.796 3.843 17.844 1.00 53.66 95 ASN A CA 1
ATOM 744 C C . ASN A 1 95 ? 2.305 3.829 18.246 1.00 53.66 95 ASN A C 1
ATOM 746 O O . ASN A 1 95 ? 1.983 3.624 19.410 1.00 53.66 95 ASN A O 1
ATOM 750 N N . THR A 1 96 ? 1.375 3.969 17.290 1.00 54.94 96 THR A N 1
ATOM 751 C CA . THR A 1 96 ? -0.068 3.799 17.553 1.00 54.94 96 THR A CA 1
ATOM 752 C C . THR A 1 96 ? -0.430 2.342 17.869 1.00 54.94 96 THR A C 1
ATOM 754 O O . THR A 1 96 ? -1.273 2.097 18.730 1.00 54.94 96 THR A O 1
ATOM 757 N N . ALA A 1 97 ? 0.216 1.363 17.226 1.00 55.0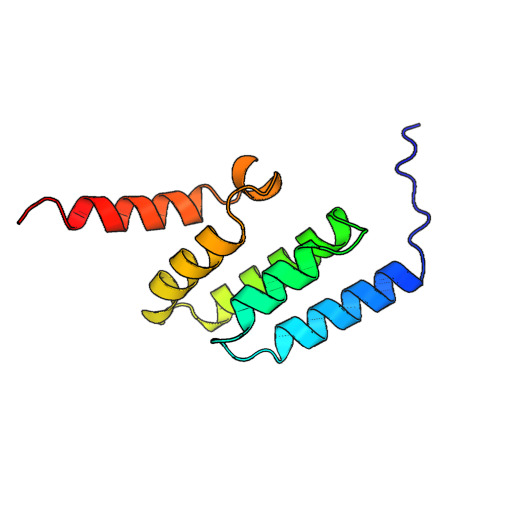0 97 ALA A N 1
ATOM 758 C CA . ALA A 1 97 ? 0.014 -0.051 17.545 1.00 55.00 97 ALA A CA 1
ATOM 759 C C . ALA A 1 97 ? 0.594 -0.433 18.923 1.00 55.00 97 ALA A C 1
ATOM 761 O O . ALA A 1 97 ? -0.073 -1.142 19.676 1.00 55.00 97 ALA A O 1
ATOM 762 N N . GLU A 1 98 ? 1.781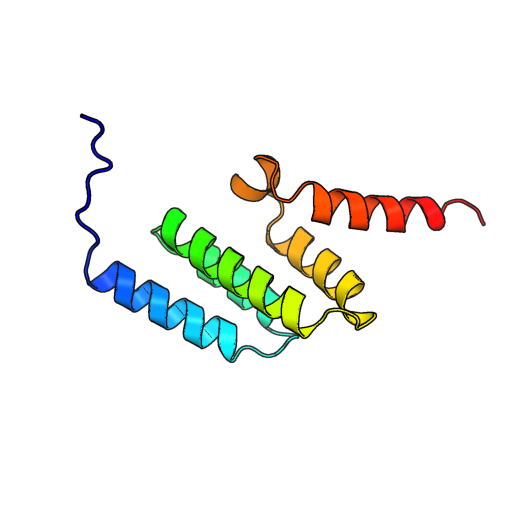 0.073 19.276 1.00 53.16 98 GLU A N 1
ATOM 763 C CA . GLU A 1 98 ? 2.414 -0.135 20.589 1.00 53.16 98 GLU A CA 1
ATOM 764 C C . GLU A 1 98 ? 1.634 0.549 21.724 1.00 53.16 98 GLU A C 1
ATOM 766 O O . GLU A 1 98 ? 1.359 -0.084 22.741 1.00 53.16 98 GLU A O 1
ATOM 771 N N . ALA A 1 99 ? 1.153 1.782 21.533 1.00 55.53 99 ALA A N 1
ATOM 772 C CA . ALA A 1 99 ? 0.317 2.469 22.525 1.00 55.53 99 ALA A CA 1
ATOM 773 C C . ALA A 1 99 ? -1.028 1.756 22.799 1.00 55.53 99 ALA A C 1
ATOM 775 O O . ALA A 1 99 ? -1.618 1.915 23.869 1.00 55.53 99 ALA A O 1
ATOM 776 N N . GLY A 1 100 ? -1.524 0.960 21.844 1.00 46.78 100 GLY A N 1
ATOM 777 C CA . GLY A 1 100 ? -2.703 0.108 22.027 1.00 46.78 100 GLY A CA 1
ATOM 778 C C . GLY A 1 100 ? -2.423 -1.217 22.752 1.00 46.78 100 GLY A C 1
ATOM 779 O O . GLY A 1 100 ? -3.360 -1.818 23.275 1.00 46.78 100 GLY A O 1
ATOM 780 N N . LEU A 1 101 ? -1.164 -1.673 22.790 1.00 53.75 101 LEU A N 1
ATOM 781 C CA . LEU A 1 101 ? -0.729 -2.889 23.492 1.00 53.75 101 LEU A CA 1
ATOM 782 C C . LEU A 1 101 ? -0.465 -2.630 24.983 1.00 53.75 101 LEU A C 1
ATOM 784 O O . LEU A 1 101 ? -0.777 -3.485 25.809 1.00 53.75 101 LEU A O 1
ATOM 788 N N . ASP A 1 102 ? 0.022 -1.440 25.337 1.00 47.53 102 ASP A N 1
ATOM 789 C CA . ASP A 1 102 ? 0.337 -1.073 26.726 1.00 47.53 102 ASP A CA 1
ATOM 790 C C . ASP A 1 102 ? -0.926 -1.003 27.610 1.00 47.53 102 ASP A C 1
ATOM 792 O O . ASP A 1 102 ? -0.966 -1.519 28.725 1.00 47.53 102 ASP A O 1
ATOM 796 N N . ARG A 1 103 ? -2.045 -0.521 27.050 1.00 50.38 103 ARG A N 1
ATOM 797 C CA . ARG A 1 103 ? -3.324 -0.358 27.770 1.00 50.38 103 ARG A CA 1
ATOM 798 C C . ARG A 1 103 ? -4.054 -1.671 28.119 1.00 50.38 103 ARG A C 1
ATOM 800 O O . ARG A 1 103 ? -5.141 -1.620 28.690 1.00 50.38 103 ARG A O 1
ATOM 807 N N . ARG A 1 104 ? -3.508 -2.841 27.750 1.00 45.81 104 ARG A N 1
ATOM 808 C CA . ARG A 1 104 ? -4.083 -4.174 28.038 1.00 45.81 104 ARG A CA 1
ATOM 809 C C . ARG A 1 104 ? -3.255 -4.997 29.036 1.00 45.81 104 ARG A C 1
ATOM 811 O O . ARG A 1 104 ? -3.659 -6.111 29.353 1.00 45.81 104 ARG A O 1
ATOM 818 N N . THR A 1 105 ? -2.158 -4.444 29.561 1.00 46.81 105 THR A N 1
ATOM 819 C CA . THR A 1 105 ? -1.322 -5.091 30.596 1.00 46.81 105 THR A CA 1
ATOM 820 C C . THR A 1 105 ? -1.519 -4.458 31.982 1.00 46.81 105 THR A C 1
ATOM 822 O O . THR A 1 105 ? -0.696 -4.615 32.873 1.00 46.81 105 THR A O 1
ATOM 825 N N . GLU A 1 106 ? -2.642 -3.766 32.181 1.00 45.34 106 GLU A N 1
ATOM 826 C CA . GLU A 1 106 ? -3.132 -3.314 33.487 1.00 45.34 106 GLU A CA 1
ATOM 827 C C . GLU A 1 106 ? -4.606 -3.723 33.644 1.00 45.34 106 GLU A C 1
ATOM 829 O O . GLU A 1 106 ? -5.519 -2.897 33.565 1.00 45.34 106 GLU A O 1
ATOM 834 N N . ARG A 1 107 ? -4.869 -5.024 33.806 1.00 39.81 107 ARG A N 1
ATOM 835 C CA . ARG A 1 107 ? -6.094 -5.508 34.457 1.00 39.81 107 ARG A CA 1
ATOM 836 C C . ARG A 1 107 ? -5.958 -6.925 34.981 1.00 39.81 107 ARG A C 1
ATOM 838 O O . ARG A 1 107 ? -5.392 -7.763 34.249 1.00 39.81 107 ARG A O 1
#

pLDDT: mean 71.73, std 14.73, range [39.81, 88.19]

Foldseek 3Di:
DDVPDDPPPPVLVVLLVVLLVCCVPDDLVCNLVSLLVLCPDPDNVSSVVSSVVSLVVVLVVCPPPPVNLVSLVSNLVSCPPPPVNVPPPCVVSVVSVVVVVVVPVPD

Secondary structure (DSSP, 8-state):
--S------HHHHHHHHHHHHHHHH--TTTHHHHHHHHTTSS-HHHHHHHHHHHHHHHHHHHTTSTHHHHHHHHHHHHHTTSHHHHTTSTHHHHHHHHHHHHTTS--

Radius of gyration: 15.92 Å; chains: 1; bounding box: 40×21×55 Å

Organism: NCBI:txid2496836

Sequence (107 aa):
MNPHDTLTDPDEHVRFAAHLDELRRVADVDEVDLVRRVLTDPDPTMAQSAVLRHLDRRAAGLCPDPAYEAWVRATAQAVSGRPFAEAGRTKRIRNTAEAGLDRRTER